Protein AF-A0AA43INS6-F1 (afdb_monomer_lite)

Sequence (84 aa):
MALNIRNAETEKLAQAIVALTGETKTEAVTTALKERLEHLKRRRRRKRLADELDEIARHCASLPLRDRRTDDEIIGYDENGMPA

Foldseek 3Di:
DDDDDDDPVLVVVLVVCCVVPVDHSVVSVVVVVVVVVVVVVVVVVVVVVVVVVVVVVVVVVPDDDPDPDDPCRVLQADPVRHRD

Secondary structure (DSSP, 8-state):
-------HHHHHHHHHHHHHH---HHHHHHHHHHHHHHHHHHHHHHHHHHHHHHHHHHHHHHS-------HHHHHTB-TTS-B-

Radius of gyration: 27.55 Å; chains: 1; bounding box: 64×21×62 Å

pLDDT: mean 91.6, std 6.91, range [56.91, 98.0]

Structure (mmCIF, N/CA/C/O backbone):
data_AF-A0AA43INS6-F1
#
_entry.id   AF-A0AA43INS6-F1
#
loop_
_atom_site.group_PDB
_atom_site.id
_atom_site.type_symbol
_atom_site.label_atom_id
_atom_site.label_alt_id
_atom_site.label_comp_id
_atom_site.label_asym_id
_atom_site.label_entity_id
_atom_site.label_seq_id
_atom_site.pdbx_PDB_ins_code
_atom_site.Cartn_x
_atom_site.Cartn_y
_atom_site.Cartn_z
_atom_site.occupancy
_atom_site.B_iso_or_equiv
_atom_site.auth_seq_id
_atom_site.auth_comp_id
_atom_site.auth_asym_id
_atom_site.auth_atom_id
_atom_site.pdbx_PDB_model_num
ATOM 1 N N . MET A 1 1 ? -21.594 11.359 11.107 1.00 56.91 1 MET A N 1
ATOM 2 C CA . MET A 1 1 ? -22.497 10.213 10.835 1.00 56.91 1 MET A CA 1
ATOM 3 C C . MET A 1 1 ? -22.026 9.019 11.653 1.00 56.91 1 MET A C 1
ATOM 5 O O . MET A 1 1 ? -20.828 8.937 11.893 1.00 56.91 1 MET A O 1
ATOM 9 N N . ALA A 1 2 ? -22.927 8.135 12.089 1.00 77.50 2 ALA A N 1
ATOM 10 C CA . ALA A 1 2 ? -22.579 6.973 12.912 1.00 77.50 2 ALA A CA 1
ATOM 11 C C . ALA A 1 2 ? -22.502 5.693 12.065 1.00 77.50 2 ALA A C 1
ATOM 13 O O . ALA A 1 2 ? -23.408 5.408 11.284 1.00 77.50 2 ALA A O 1
ATOM 14 N N . LEU A 1 3 ? -21.426 4.925 12.237 1.00 82.12 3 LEU A N 1
ATOM 15 C CA . LEU A 1 3 ? -21.279 3.579 11.690 1.00 82.12 3 LEU A CA 1
ATOM 16 C C . LEU A 1 3 ? -21.871 2.588 12.703 1.00 82.12 3 LEU A C 1
ATOM 18 O O . LEU A 1 3 ? -21.365 2.483 13.816 1.00 82.12 3 LEU A O 1
ATOM 22 N N . ASN A 1 4 ? -22.953 1.890 12.345 1.00 87.94 4 ASN A N 1
ATOM 23 C CA . ASN A 1 4 ? -23.585 0.898 13.218 1.00 87.94 4 ASN A CA 1
ATOM 24 C C . ASN A 1 4 ? -23.132 -0.512 12.823 1.00 87.94 4 ASN A C 1
ATOM 26 O O . ASN A 1 4 ? -23.456 -0.980 11.732 1.00 87.94 4 ASN A O 1
ATOM 30 N N . ILE A 1 5 ? -22.391 -1.181 13.709 1.00 84.12 5 ILE A N 1
ATOM 31 C CA . ILE A 1 5 ? -21.902 -2.547 13.504 1.00 84.12 5 ILE A CA 1
ATOM 32 C C . ILE A 1 5 ? -22.492 -3.436 14.599 1.00 84.12 5 ILE A C 1
ATOM 34 O O . ILE A 1 5 ? -22.115 -3.335 15.762 1.00 84.12 5 ILE A O 1
ATOM 38 N N . ARG A 1 6 ? -23.411 -4.335 14.227 1.00 87.00 6 ARG A N 1
ATOM 39 C CA . ARG A 1 6 ?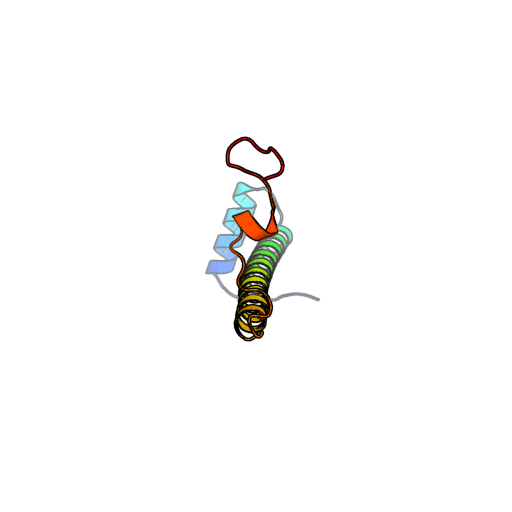 -23.970 -5.356 15.128 1.00 87.00 6 ARG A CA 1
ATOM 40 C C . ARG A 1 6 ? -23.300 -6.697 14.868 1.00 87.00 6 ARG A C 1
ATOM 42 O O . ARG A 1 6 ? -23.819 -7.525 14.126 1.00 87.00 6 ARG A O 1
ATOM 49 N N . ASN A 1 7 ? -22.126 -6.889 15.456 1.00 94.81 7 ASN A N 1
ATOM 50 C CA . ASN A 1 7 ? -21.371 -8.130 15.341 1.00 94.81 7 ASN A CA 1
ATOM 51 C C . ASN A 1 7 ? -20.589 -8.399 16.640 1.00 94.81 7 ASN A C 1
ATOM 53 O O . ASN A 1 7 ? -19.782 -7.577 17.068 1.00 94.81 7 ASN A O 1
ATOM 57 N N . ALA A 1 8 ? -20.831 -9.558 17.260 1.00 94.25 8 ALA A N 1
ATOM 58 C CA . ALA A 1 8 ? -20.244 -9.911 18.555 1.00 94.25 8 ALA A CA 1
ATOM 59 C C . ALA A 1 8 ? -18.722 -10.129 18.498 1.00 94.25 8 ALA A C 1
ATOM 61 O O . ALA A 1 8 ? -18.031 -9.911 19.488 1.00 94.25 8 ALA A O 1
ATOM 62 N N . GLU A 1 9 ? -18.187 -10.559 17.356 1.00 95.31 9 GLU A N 1
ATOM 63 C CA . GLU A 1 9 ? -16.748 -10.737 17.160 1.00 95.31 9 GLU A CA 1
ATOM 64 C C . GLU A 1 9 ? -16.038 -9.386 17.030 1.00 95.31 9 GLU A C 1
ATOM 66 O O . GLU A 1 9 ? -15.023 -9.163 17.685 1.00 95.31 9 GLU A O 1
ATOM 71 N N . THR A 1 10 ? -16.611 -8.450 16.267 1.00 93.44 10 THR A N 1
ATOM 72 C CA . THR A 1 10 ? -16.077 -7.083 16.146 1.00 93.44 10 THR A CA 1
ATOM 73 C C . THR A 1 10 ? -16.017 -6.394 17.506 1.00 93.44 10 THR A C 1
ATOM 75 O O . THR A 1 10 ? -15.015 -5.763 17.827 1.00 93.44 10 THR A O 1
ATOM 78 N N . GLU A 1 11 ? -17.050 -6.571 18.331 1.00 93.44 11 GLU A N 1
ATOM 79 C CA . GLU A 1 11 ? -17.086 -6.023 19.687 1.00 93.44 11 GLU A CA 1
ATOM 80 C C . GLU A 1 11 ? -15.988 -6.620 20.580 1.00 93.44 11 GLU A C 1
ATOM 82 O O . GLU A 1 11 ? -15.290 -5.884 21.275 1.00 93.44 11 GLU A O 1
ATOM 87 N N . LYS A 1 12 ? -15.778 -7.944 20.525 1.00 95.25 12 LYS A N 1
ATOM 88 C CA . LYS A 1 12 ? -14.698 -8.619 21.266 1.00 95.25 12 LYS A CA 1
ATOM 89 C C . LYS A 1 12 ? -13.318 -8.119 20.844 1.00 95.25 12 LYS A C 1
ATOM 91 O O . LYS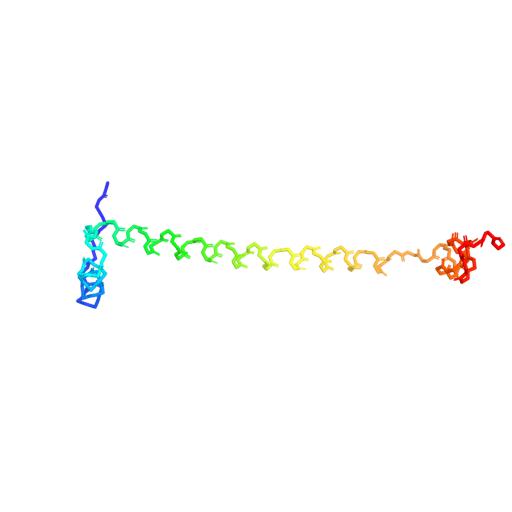 A 1 12 ? -12.486 -7.850 21.705 1.00 95.25 12 LYS A O 1
ATOM 96 N N . LEU A 1 13 ? -13.082 -7.977 19.539 1.00 95.25 13 LEU A N 1
ATOM 97 C CA . LEU A 1 13 ? -11.816 -7.474 19.003 1.00 95.25 13 LEU A CA 1
ATOM 98 C C . LEU A 1 13 ? -11.575 -6.018 19.408 1.00 95.25 13 LEU A C 1
ATOM 100 O O . LEU A 1 13 ? -10.493 -5.691 19.887 1.00 95.25 13 LEU A O 1
ATOM 104 N N . ALA A 1 14 ? -12.591 -5.158 19.285 1.00 93.75 14 ALA A N 1
ATOM 105 C CA . ALA A 1 14 ? -12.497 -3.768 19.718 1.00 93.75 14 ALA A CA 1
ATOM 106 C C . ALA A 1 14 ? -12.204 -3.676 21.222 1.00 93.75 14 ALA A C 1
ATOM 108 O O . ALA A 1 14 ? -11.324 -2.924 21.629 1.00 93.75 14 ALA A O 1
ATOM 109 N N . GLN A 1 15 ? -12.880 -4.480 22.048 1.00 94.50 15 GLN A N 1
ATOM 110 C CA . GLN A 1 15 ? -12.651 -4.520 23.493 1.00 94.50 15 GLN A CA 1
ATOM 111 C C . GLN A 1 15 ? -11.235 -4.997 23.848 1.00 94.50 15 GLN A C 1
ATOM 113 O O . GLN A 1 15 ? -10.629 -4.452 24.767 1.00 94.50 15 GLN A O 1
ATOM 118 N N . ALA A 1 16 ? -10.701 -5.989 23.130 1.00 96.06 16 ALA A N 1
ATOM 119 C CA . ALA A 1 16 ? -9.338 -6.473 23.336 1.00 96.06 16 ALA A CA 1
ATOM 120 C C . ALA A 1 16 ? -8.294 -5.397 23.006 1.00 96.06 16 ALA A C 1
ATOM 122 O O 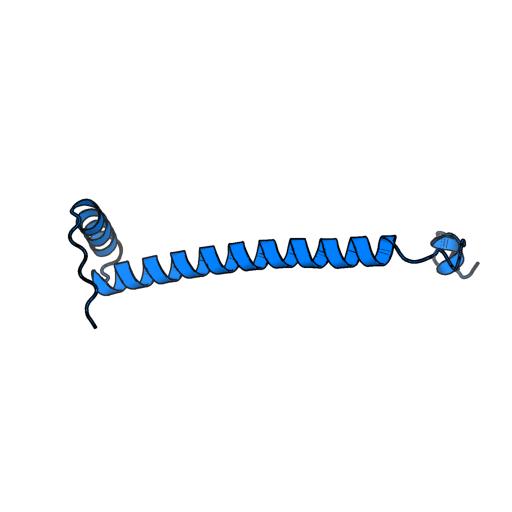. ALA A 1 16 ? -7.353 -5.214 23.773 1.00 96.06 16 ALA A O 1
ATOM 123 N N . ILE A 1 17 ? -8.483 -4.649 21.913 1.00 95.44 17 ILE A N 1
ATOM 124 C CA . ILE A 1 17 ? -7.597 -3.532 21.554 1.00 95.44 17 ILE A CA 1
ATOM 125 C C . ILE A 1 17 ? -7.650 -2.454 22.637 1.00 95.44 17 ILE A C 1
ATOM 127 O O . ILE A 1 17 ? -6.612 -2.102 23.180 1.00 95.44 17 ILE A O 1
ATOM 131 N N . VAL A 1 18 ? -8.851 -2.019 23.029 1.00 96.50 18 VAL A N 1
ATOM 132 C CA . VAL A 1 18 ? -9.063 -1.036 24.109 1.00 96.50 18 VAL A CA 1
ATOM 133 C C . VAL A 1 18 ? -8.371 -1.463 25.407 1.00 96.50 18 VAL A C 1
ATOM 135 O O . VAL A 1 18 ? -7.743 -0.644 26.070 1.00 96.50 18 VAL A O 1
ATOM 138 N N . ALA A 1 19 ? -8.454 -2.747 25.772 1.00 95.94 19 ALA A N 1
ATOM 139 C CA . ALA A 1 19 ? -7.815 -3.273 26.978 1.00 95.94 19 ALA A CA 1
ATOM 140 C C . ALA A 1 19 ? -6.277 -3.258 26.906 1.00 95.94 19 ALA A C 1
ATOM 142 O O . ALA A 1 19 ? -5.626 -3.136 27.940 1.00 95.94 19 ALA A O 1
ATOM 143 N N . LEU A 1 20 ? -5.701 -3.392 25.708 1.00 96.81 20 LEU A N 1
ATOM 144 C CA . LEU A 1 20 ? -4.253 -3.411 25.493 1.00 96.81 20 LEU A CA 1
ATOM 145 C C . LEU A 1 20 ? -3.658 -2.011 25.304 1.00 96.81 20 LEU A C 1
ATOM 147 O O . LEU A 1 20 ? -2.532 -1.774 25.732 1.00 96.81 20 LEU A O 1
ATOM 151 N N . THR A 1 21 ? -4.383 -1.101 24.650 1.00 93.88 21 THR A N 1
ATOM 152 C CA . THR A 1 21 ? -3.867 0.218 24.245 1.00 93.88 21 THR A CA 1
ATOM 153 C C . THR A 1 21 ? -4.386 1.364 25.109 1.00 93.88 21 THR A C 1
ATOM 155 O O . THR A 1 21 ? -3.776 2.429 25.132 1.00 93.88 21 THR A O 1
ATOM 158 N N . GLY A 1 22 ? -5.499 1.170 25.826 1.00 93.50 22 GLY A N 1
ATOM 159 C CA . GLY A 1 22 ? -6.191 2.234 26.560 1.00 93.50 22 GLY A CA 1
ATOM 160 C C . GLY A 1 22 ? -6.959 3.216 25.665 1.00 93.50 22 GLY A C 1
ATOM 161 O O . GLY A 1 22 ? -7.522 4.184 26.171 1.00 93.50 22 GLY A O 1
ATOM 162 N N . GLU A 1 23 ? -6.995 2.982 24.352 1.00 93.38 23 GLU A N 1
ATOM 163 C CA . GLU A 1 23 ? -7.739 3.800 23.389 1.00 93.38 23 GLU A CA 1
ATOM 164 C C . GLU A 1 23 ? -9.253 3.602 23.531 1.00 93.38 23 GLU A C 1
ATOM 166 O O . GLU A 1 23 ? -9.733 2.618 24.093 1.00 93.38 23 GLU A O 1
ATOM 171 N N . THR A 1 24 ? -10.048 4.511 22.967 1.00 94.69 24 THR A N 1
ATOM 172 C CA . THR A 1 24 ? -11.498 4.311 22.852 1.00 94.69 24 THR A CA 1
ATOM 173 C C . THR A 1 24 ? -11.844 3.303 21.750 1.00 94.69 24 THR A C 1
ATOM 175 O O . THR A 1 24 ? -11.119 3.143 20.769 1.00 94.69 24 THR A O 1
ATOM 178 N N . LYS A 1 25 ? -13.023 2.664 21.834 1.00 91.31 25 LYS A N 1
ATOM 179 C CA . LYS A 1 25 ? -13.525 1.770 20.764 1.00 91.31 25 LYS A CA 1
ATOM 180 C C . LYS A 1 25 ? -13.557 2.465 19.401 1.00 91.31 25 LYS A C 1
ATOM 182 O O . LYS A 1 25 ? -13.243 1.856 18.383 1.00 91.31 25 LYS A O 1
ATOM 187 N N . THR A 1 26 ? -13.926 3.744 19.385 1.00 92.06 26 THR A N 1
ATOM 188 C CA . THR A 1 26 ? -13.975 4.552 18.163 1.00 92.06 26 THR A CA 1
ATOM 189 C C . THR A 1 26 ? -12.586 4.758 17.569 1.00 92.06 26 THR A C 1
ATOM 191 O O . THR A 1 26 ? -12.425 4.621 16.356 1.00 92.06 26 THR A O 1
ATOM 194 N N . GLU A 1 27 ? -11.586 5.065 18.396 1.00 93.50 27 GLU A N 1
ATOM 195 C CA . GLU A 1 27 ? -10.195 5.204 17.953 1.00 93.50 27 GLU A CA 1
ATOM 196 C C . GLU A 1 27 ? -9.651 3.878 17.433 1.00 93.50 27 GLU A C 1
ATOM 198 O O . GLU A 1 27 ? -9.185 3.839 16.297 1.00 93.50 27 GLU A O 1
ATOM 203 N N . ALA A 1 28 ? -9.836 2.787 18.180 1.00 93.69 28 ALA A N 1
ATOM 204 C CA . ALA A 1 28 ? -9.414 1.447 17.777 1.00 93.69 28 ALA A CA 1
ATOM 205 C C . ALA A 1 28 ? -9.975 1.059 16.394 1.00 93.69 28 ALA A C 1
ATOM 207 O O . ALA A 1 28 ? -9.235 0.653 15.494 1.00 93.69 28 ALA A O 1
ATOM 208 N N . VAL A 1 29 ? -11.283 1.251 16.179 1.00 93.06 29 VAL A N 1
ATOM 209 C CA . VAL A 1 29 ? -11.934 0.965 14.888 1.00 93.06 29 VAL A CA 1
ATOM 210 C C . VAL A 1 29 ? -11.432 1.907 13.791 1.00 93.06 29 VAL A C 1
ATOM 212 O O . VAL A 1 29 ? -11.173 1.472 12.669 1.00 93.06 29 VAL A O 1
ATOM 215 N N . THR A 1 30 ? -11.262 3.195 14.093 1.00 94.50 30 THR A N 1
ATOM 216 C CA . THR A 1 30 ? -10.774 4.182 13.119 1.00 94.50 30 THR A CA 1
ATOM 217 C C . THR A 1 30 ? -9.352 3.859 12.664 1.00 94.50 30 THR A C 1
ATOM 219 O O . THR A 1 30 ? -9.067 3.914 11.465 1.00 94.50 30 THR A O 1
ATOM 222 N N . THR A 1 31 ? -8.469 3.502 13.593 1.00 95.38 31 THR A N 1
ATOM 223 C CA . THR A 1 31 ? -7.081 3.125 13.312 1.00 95.38 31 THR A CA 1
ATOM 224 C C . THR A 1 31 ? -7.029 1.852 12.475 1.00 95.38 31 THR A C 1
ATOM 226 O O . THR A 1 31 ? -6.447 1.874 11.390 1.00 95.38 31 THR A O 1
ATOM 229 N N . ALA A 1 32 ? -7.751 0.797 12.866 1.00 93.88 32 ALA A N 1
ATOM 230 C CA . ALA A 1 32 ? -7.808 -0.450 12.102 1.00 93.88 32 ALA A CA 1
ATOM 231 C C . ALA A 1 32 ? -8.303 -0.239 10.655 1.00 93.88 32 ALA A C 1
ATOM 233 O O . ALA A 1 32 ? -7.758 -0.805 9.700 1.00 93.88 32 ALA A O 1
ATOM 234 N N . LEU A 1 33 ? -9.315 0.616 10.458 1.00 95.44 33 LEU A N 1
ATOM 235 C CA . LEU A 1 33 ? -9.812 0.965 9.124 1.00 95.44 33 LEU A CA 1
ATOM 236 C C . LEU A 1 33 ? -8.779 1.750 8.304 1.00 95.44 33 LEU A C 1
ATOM 238 O O . LEU A 1 33 ? -8.616 1.473 7.111 1.00 95.44 33 LEU A O 1
ATOM 242 N N . LYS A 1 34 ? -8.069 2.706 8.919 1.00 97.12 34 LYS A N 1
ATOM 243 C CA . LYS A 1 34 ? -6.999 3.473 8.258 1.00 97.12 34 LYS A CA 1
ATOM 244 C C . LYS A 1 34 ? -5.869 2.559 7.799 1.00 97.12 34 LYS A C 1
ATOM 246 O O . LYS A 1 34 ? -5.499 2.608 6.626 1.00 97.12 34 LYS A O 1
ATOM 251 N N . GLU A 1 35 ? -5.384 1.690 8.678 1.00 97.00 35 GLU A N 1
ATOM 252 C CA . GLU A 1 35 ? -4.321 0.730 8.370 1.00 97.00 35 GLU A CA 1
ATOM 253 C C . GLU A 1 35 ? -4.735 -0.220 7.245 1.00 97.00 35 GLU A C 1
ATOM 255 O O . GLU A 1 35 ? -3.999 -0.418 6.270 1.00 97.00 35 GLU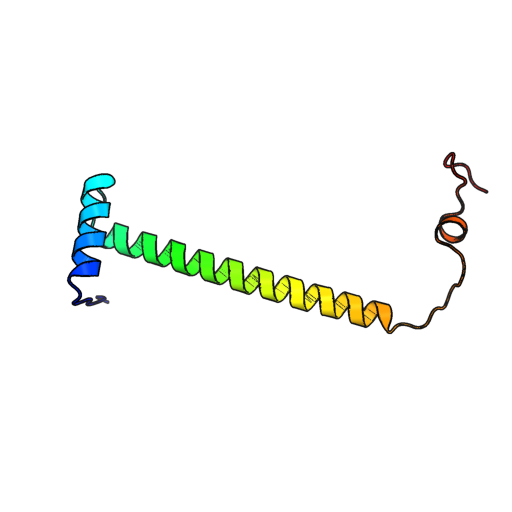 A O 1
ATOM 260 N N . ARG A 1 36 ? -5.959 -0.763 7.314 1.00 96.88 36 ARG A N 1
ATOM 261 C CA . ARG A 1 36 ? -6.477 -1.649 6.268 1.00 96.88 36 ARG A CA 1
ATOM 262 C C . ARG A 1 36 ? -6.579 -0.934 4.925 1.00 96.88 36 ARG A C 1
ATOM 264 O O . ARG A 1 36 ? -6.191 -1.506 3.900 1.00 96.88 36 ARG A O 1
ATOM 271 N N . LEU A 1 37 ? -7.084 0.299 4.911 1.00 97.44 37 LEU A N 1
ATOM 272 C CA . LEU A 1 37 ? -7.192 1.101 3.696 1.00 97.44 37 LEU A CA 1
ATOM 273 C C . LEU A 1 37 ? -5.810 1.410 3.113 1.00 97.44 37 LEU A C 1
ATOM 275 O O . LEU A 1 37 ? -5.616 1.289 1.901 1.00 97.44 37 LEU A O 1
ATOM 279 N N . GLU A 1 38 ? -4.847 1.786 3.950 1.00 97.31 38 GLU A N 1
ATOM 280 C CA . GLU A 1 38 ? -3.487 2.070 3.508 1.00 97.31 38 GLU A CA 1
ATOM 281 C C . GLU A 1 38 ? -2.821 0.829 2.906 1.00 97.31 38 GLU A C 1
ATOM 283 O O . GLU A 1 38 ? -2.262 0.894 1.808 1.00 97.31 38 GLU A O 1
ATOM 288 N N . HIS A 1 39 ? -2.948 -0.324 3.561 1.00 96.62 39 HIS A N 1
ATOM 289 C CA . HIS A 1 39 ? -2.422 -1.585 3.051 1.00 96.62 39 HIS A CA 1
ATOM 290 C C . HIS A 1 39 ? -3.004 -1.933 1.669 1.00 96.62 39 HIS A C 1
ATOM 292 O O . HIS A 1 39 ? -2.270 -2.306 0.747 1.00 96.62 39 HIS A O 1
ATOM 298 N N . LEU A 1 40 ? -4.316 -1.755 1.478 1.00 96.19 40 LEU A N 1
ATOM 299 C CA . LEU A 1 40 ? -4.968 -1.966 0.181 1.00 96.19 40 LEU A CA 1
ATOM 300 C C . LEU A 1 40 ? -4.488 -0.966 -0.882 1.00 96.19 40 LEU A C 1
ATOM 302 O O . LEU A 1 40 ? -4.205 -1.370 -2.014 1.00 96.19 40 LEU A O 1
ATOM 306 N N . LYS A 1 41 ? -4.335 0.318 -0.530 1.00 94.44 41 LYS A N 1
ATOM 307 C CA . LYS A 1 41 ? -3.787 1.345 -1.433 1.00 94.44 41 LYS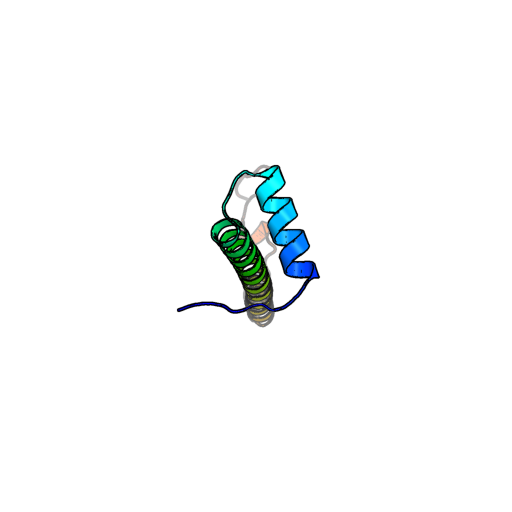 A CA 1
ATOM 308 C C . LYS A 1 41 ? -2.361 1.008 -1.869 1.00 94.44 41 LYS A C 1
ATOM 310 O O . LYS A 1 41 ? -2.070 1.053 -3.065 1.00 94.44 41 LYS A O 1
ATOM 315 N N . ARG A 1 42 ? -1.490 0.614 -0.933 1.00 93.12 42 ARG A N 1
ATOM 316 C CA . ARG A 1 42 ? -0.104 0.203 -1.217 1.00 93.12 42 ARG A CA 1
ATOM 317 C C . ARG A 1 42 ? -0.060 -1.001 -2.162 1.00 93.12 42 ARG A C 1
ATOM 319 O O . ARG A 1 42 ? 0.664 -0.960 -3.154 1.00 93.12 42 ARG A O 1
ATOM 326 N N . ARG A 1 43 ? -0.877 -2.036 -1.919 1.00 90.38 43 ARG A N 1
ATOM 327 C CA . ARG A 1 43 ? -0.985 -3.206 -2.816 1.00 90.38 43 ARG A CA 1
ATOM 328 C C . ARG A 1 43 ? -1.435 -2.820 -4.223 1.00 90.38 43 ARG A C 1
ATOM 330 O O . ARG A 1 43 ? -0.824 -3.257 -5.195 1.00 90.38 43 ARG A O 1
ATOM 337 N N . ARG A 1 44 ? -2.462 -1.972 -4.341 1.00 90.00 44 ARG A N 1
ATOM 338 C CA . ARG A 1 44 ? -2.954 -1.493 -5.642 1.00 90.00 44 ARG A CA 1
ATOM 339 C C . ARG A 1 44 ? -1.896 -0.682 -6.392 1.00 90.00 44 ARG A C 1
ATOM 341 O O . ARG A 1 44 ? -1.744 -0.872 -7.593 1.00 90.00 44 ARG A O 1
ATOM 348 N N . ARG A 1 45 ? -1.157 0.192 -5.697 1.00 90.44 45 ARG A N 1
ATOM 349 C CA . ARG A 1 45 ? -0.071 0.987 -6.293 1.00 90.44 45 ARG A CA 1
ATOM 350 C C . ARG A 1 45 ? 1.071 0.106 -6.798 1.00 90.44 45 ARG A C 1
ATOM 352 O O . ARG A 1 45 ? 1.535 0.327 -7.904 1.00 90.44 45 ARG A O 1
ATOM 359 N N . ARG A 1 46 ? 1.492 -0.901 -6.023 1.00 88.38 46 ARG A N 1
ATOM 360 C CA . ARG A 1 46 ? 2.534 -1.851 -6.453 1.00 88.38 46 ARG A CA 1
ATOM 361 C C . ARG A 1 46 ? 2.136 -2.614 -7.713 1.00 88.38 46 ARG A C 1
ATOM 363 O O . ARG A 1 46 ? 2.954 -2.722 -8.613 1.00 88.38 46 ARG A O 1
ATOM 370 N N . LYS A 1 47 ? 0.886 -3.090 -7.787 1.00 86.31 47 LYS A N 1
ATOM 371 C CA . LYS A 1 47 ? 0.374 -3.750 -8.996 1.00 86.31 47 LYS A CA 1
ATOM 372 C C . LYS A 1 47 ? 0.450 -2.818 -10.212 1.00 86.31 47 LYS A C 1
ATOM 374 O O . LYS A 1 47 ? 1.007 -3.209 -11.221 1.00 86.31 47 LYS A O 1
ATOM 379 N N . ARG A 1 48 ? -0.007 -1.568 -10.065 1.00 91.19 48 ARG A N 1
ATOM 380 C CA . ARG A 1 48 ? 0.076 -0.560 -11.136 1.00 91.19 48 ARG A CA 1
ATOM 381 C C . ARG A 1 48 ? 1.504 -0.287 -11.599 1.00 91.19 48 ARG A C 1
ATOM 383 O O . ARG A 1 48 ? 1.728 -0.229 -12.793 1.00 91.19 48 ARG A O 1
ATOM 390 N N . LEU A 1 49 ? 2.456 -0.165 -10.673 1.00 93.56 49 LEU A N 1
ATOM 391 C CA . LEU A 1 49 ? 3.856 0.063 -11.035 1.00 93.56 49 LEU A CA 1
ATOM 392 C C . LEU A 1 49 ? 4.435 -1.106 -11.844 1.00 93.56 49 LEU A C 1
ATOM 394 O O . LEU A 1 49 ? 5.159 -0.871 -12.799 1.00 93.56 49 LEU A O 1
ATOM 398 N N . ALA A 1 50 ? 4.125 -2.350 -11.470 1.00 93.75 50 ALA A N 1
ATOM 399 C CA . ALA A 1 50 ? 4.558 -3.512 -12.243 1.00 93.75 50 ALA A CA 1
ATOM 400 C C . ALA A 1 50 ? 3.946 -3.500 -13.654 1.00 93.75 50 ALA A C 1
ATOM 402 O O . ALA A 1 50 ? 4.677 -3.639 -14.629 1.00 93.75 50 ALA A O 1
ATOM 403 N N . ASP A 1 51 ? 2.638 -3.237 -13.755 1.00 94.25 51 ASP A N 1
ATOM 404 C CA . ASP A 1 51 ? 1.937 -3.142 -15.041 1.00 94.25 51 ASP A CA 1
ATOM 405 C C . ASP A 1 51 ? 2.545 -2.034 -15.940 1.00 94.25 51 ASP A C 1
ATOM 407 O O . ASP A 1 51 ? 2.743 -2.245 -17.137 1.00 94.25 51 ASP A O 1
ATOM 411 N N . GLU A 1 52 ? 2.888 -0.875 -15.359 1.00 95.94 52 GLU A N 1
ATOM 412 C CA . GLU A 1 52 ? 3.540 0.258 -16.041 1.00 95.94 52 GLU A CA 1
ATOM 413 C C . GLU A 1 52 ? 4.967 -0.086 -16.509 1.00 95.94 52 GLU A C 1
ATOM 415 O O . GLU A 1 52 ? 5.342 0.221 -17.641 1.00 95.94 52 GLU A O 1
ATOM 420 N N . LEU A 1 53 ? 5.770 -0.753 -15.671 1.00 96.88 53 LEU A N 1
ATOM 421 C CA . LEU A 1 53 ? 7.124 -1.182 -16.042 1.00 96.88 53 LEU A CA 1
ATOM 422 C C . LEU A 1 53 ? 7.103 -2.220 -17.172 1.00 96.88 53 LEU A C 1
ATOM 424 O O . LEU A 1 53 ? 7.908 -2.124 -18.098 1.00 96.88 53 LEU A O 1
ATOM 428 N N . ASP A 1 54 ? 6.159 -3.162 -17.139 1.00 97.38 54 ASP A N 1
ATOM 429 C CA . ASP A 1 54 ? 5.976 -4.146 -18.210 1.00 97.38 54 ASP A CA 1
ATOM 430 C C . ASP A 1 54 ? 5.553 -3.483 -19.526 1.00 97.38 54 ASP A C 1
ATOM 432 O O . ASP A 1 54 ? 5.936 -3.937 -20.606 1.00 97.38 54 ASP A O 1
ATOM 436 N N . GLU A 1 55 ? 4.751 -2.417 -19.465 1.00 97.19 55 GLU A N 1
ATOM 437 C CA . GLU A 1 55 ? 4.379 -1.635 -20.644 1.00 97.19 55 GLU A CA 1
ATOM 438 C C . GLU A 1 55 ? 5.590 -0.940 -21.267 1.00 97.19 55 GLU A C 1
ATOM 440 O O . GLU A 1 55 ? 5.798 -1.061 -22.477 1.00 97.19 55 GLU A O 1
ATOM 445 N N . ILE A 1 56 ? 6.429 -0.300 -20.448 1.00 97.38 56 ILE A N 1
ATOM 446 C CA . ILE A 1 56 ? 7.678 0.325 -20.902 1.00 97.38 56 ILE A CA 1
ATOM 447 C C . ILE A 1 56 ? 8.609 -0.725 -21.516 1.00 97.38 56 ILE A C 1
ATOM 449 O O . ILE A 1 56 ? 9.103 -0.529 -22.625 1.00 97.38 56 ILE A O 1
ATOM 453 N N . ALA A 1 57 ? 8.811 -1.863 -20.844 1.00 97.50 57 ALA A N 1
ATOM 454 C CA . ALA A 1 57 ? 9.677 -2.933 -21.334 1.00 97.50 57 ALA A CA 1
ATOM 455 C C . ALA A 1 57 ? 9.197 -3.486 -22.685 1.00 97.50 57 ALA A C 1
ATOM 457 O O . ALA A 1 57 ? 9.991 -3.608 -23.620 1.00 97.50 57 ALA A O 1
ATOM 458 N N . ARG A 1 58 ? 7.890 -3.756 -22.826 1.00 98.00 58 ARG A N 1
ATOM 459 C CA . ARG A 1 58 ? 7.286 -4.190 -24.098 1.00 98.00 58 ARG A CA 1
ATOM 460 C C . ARG A 1 58 ? 7.437 -3.140 -25.190 1.00 98.00 58 ARG A C 1
ATOM 462 O O . ARG A 1 58 ? 7.735 -3.494 -26.329 1.00 98.00 58 ARG A O 1
ATOM 469 N N . HIS A 1 59 ? 7.245 -1.866 -24.855 1.00 97.81 59 HIS A N 1
ATOM 470 C CA . HIS A 1 59 ? 7.436 -0.779 -25.803 1.00 97.81 59 HIS A CA 1
ATOM 471 C C . HIS A 1 59 ? 8.887 -0.730 -26.295 1.00 97.81 59 HIS A C 1
ATOM 473 O O . HIS A 1 59 ? 9.110 -0.811 -27.502 1.00 97.81 59 HIS A O 1
ATOM 479 N N . CYS A 1 60 ? 9.867 -0.700 -25.387 1.00 96.94 60 CYS A N 1
ATOM 480 C CA . CYS A 1 60 ? 11.291 -0.703 -25.728 1.00 96.94 60 CYS A CA 1
ATOM 481 C C . CYS A 1 60 ? 11.683 -1.920 -26.576 1.00 96.94 60 CYS A C 1
ATOM 483 O O . CYS A 1 60 ? 12.376 -1.760 -27.576 1.00 96.94 60 CYS A O 1
ATOM 485 N N . ALA A 1 61 ? 11.187 -3.114 -26.233 1.00 95.88 61 ALA A N 1
ATOM 486 C CA . ALA A 1 61 ? 11.454 -4.342 -26.982 1.00 95.88 61 ALA A CA 1
ATOM 487 C C . ALA A 1 61 ? 10.857 -4.344 -28.403 1.00 95.88 61 ALA A C 1
ATOM 489 O O . ALA A 1 61 ? 11.335 -5.074 -29.266 1.00 95.88 61 ALA A O 1
ATOM 490 N N . SER A 1 62 ? 9.818 -3.541 -28.658 1.00 96.88 62 SER A N 1
ATOM 491 C CA . SER A 1 62 ? 9.196 -3.419 -29.985 1.00 96.88 62 SER A CA 1
ATOM 492 C C . SER A 1 62 ? 9.930 -2.465 -30.935 1.00 96.88 62 SER A C 1
ATOM 494 O O . SER A 1 62 ? 9.621 -2.431 -32.128 1.00 96.88 62 SER A O 1
ATOM 496 N N . LEU A 1 63 ? 10.879 -1.669 -30.429 1.00 96.69 63 LEU A N 1
ATOM 497 C CA . LEU A 1 63 ? 11.594 -0.682 -31.234 1.00 96.69 63 LEU A CA 1
ATOM 498 C C . LEU A 1 63 ? 12.623 -1.355 -32.161 1.00 96.69 63 LEU A C 1
ATOM 500 O O . LEU A 1 63 ? 13.248 -2.347 -31.786 1.00 96.69 63 LEU A O 1
ATOM 504 N N . PRO A 1 64 ? 12.843 -0.817 -33.375 1.00 96.75 64 PRO A N 1
ATOM 505 C CA . PRO A 1 64 ? 13.819 -1.374 -34.302 1.00 96.75 64 PRO A CA 1
ATOM 506 C C . PRO A 1 64 ? 15.254 -1.177 -33.796 1.00 96.75 64 PRO A C 1
ATOM 508 O O . PRO A 1 64 ? 15.616 -0.096 -33.325 1.00 96.75 64 PRO A O 1
ATOM 511 N N . LEU A 1 65 ? 16.095 -2.197 -33.984 1.00 94.19 65 LEU A N 1
ATOM 512 C CA . LEU A 1 65 ? 17.529 -2.126 -33.708 1.00 94.19 65 LEU A CA 1
ATOM 513 C C . LEU A 1 65 ? 18.217 -1.218 -34.741 1.00 94.19 65 LEU A C 1
ATOM 515 O O . LEU A 1 65 ? 18.392 -1.605 -35.896 1.00 94.19 65 LEU A O 1
ATOM 519 N N . ARG A 1 66 ? 18.570 0.005 -34.330 1.00 94.69 66 ARG A N 1
ATOM 520 C CA . ARG A 1 66 ? 19.207 1.019 -35.195 1.00 94.69 66 ARG A CA 1
ATOM 521 C C . ARG A 1 66 ? 20.729 0.980 -35.169 1.00 94.69 66 ARG A C 1
ATOM 523 O O . ARG A 1 66 ? 21.356 1.320 -36.164 1.00 94.69 66 ARG A O 1
ATOM 530 N N . ASP A 1 67 ? 21.292 0.577 -34.043 1.00 93.75 67 ASP A N 1
ATOM 531 C CA . ASP A 1 67 ? 22.723 0.428 -33.834 1.00 93.75 67 ASP A CA 1
ATOM 532 C C . ASP A 1 67 ? 22.965 -0.991 -33.326 1.00 93.75 67 ASP A C 1
ATOM 534 O O . ASP A 1 67 ? 22.232 -1.469 -32.462 1.00 93.75 67 ASP A O 1
ATOM 538 N N . ARG A 1 68 ? 23.921 -1.686 -33.936 1.00 93.50 68 ARG A N 1
ATOM 539 C CA . ARG A 1 68 ? 24.241 -3.088 -33.634 1.00 93.50 68 ARG A CA 1
ATOM 540 C C . ARG A 1 68 ? 25.535 -3.232 -32.849 1.00 93.50 68 ARG A C 1
ATOM 542 O O . ARG A 1 68 ? 25.925 -4.366 -32.584 1.00 93.50 68 ARG A O 1
ATOM 549 N N . ARG A 1 69 ? 26.189 -2.112 -32.537 1.00 93.44 69 ARG A N 1
ATOM 550 C CA . ARG A 1 69 ? 27.356 -2.098 -31.670 1.00 93.44 69 ARG A CA 1
ATOM 551 C C . ARG A 1 69 ? 27.018 -2.740 -30.331 1.00 93.44 69 ARG A C 1
ATOM 553 O O . ARG A 1 69 ? 25.887 -2.617 -29.849 1.00 93.44 69 ARG A O 1
ATOM 560 N N . THR A 1 70 ? 27.983 -3.440 -29.756 1.00 89.38 70 THR A N 1
ATOM 561 C CA . THR A 1 70 ? 27.862 -3.947 -28.389 1.00 89.38 70 THR A CA 1
ATOM 562 C C . THR A 1 70 ? 27.802 -2.788 -27.395 1.00 89.38 70 THR A C 1
ATOM 564 O O . THR A 1 70 ? 28.097 -1.640 -27.728 1.00 89.38 70 THR A O 1
ATOM 567 N N . ASP A 1 71 ? 27.402 -3.075 -26.162 1.00 88.31 71 ASP A N 1
ATOM 568 C CA . ASP A 1 71 ? 27.502 -2.123 -25.058 1.00 88.31 71 ASP A CA 1
ATOM 569 C C . ASP A 1 71 ? 28.922 -1.558 -24.919 1.00 88.31 71 ASP A C 1
ATOM 571 O O . ASP A 1 71 ? 29.066 -0.338 -24.857 1.00 88.31 71 ASP A O 1
ATOM 575 N N . ASP A 1 72 ? 29.952 -2.402 -24.999 1.00 85.44 72 ASP A N 1
ATOM 576 C CA . ASP A 1 72 ? 31.357 -1.970 -24.957 1.00 85.44 72 ASP A CA 1
ATOM 577 C C . ASP A 1 72 ? 31.730 -1.034 -26.122 1.00 85.44 72 ASP A C 1
ATOM 579 O O . ASP A 1 72 ? 32.344 0.010 -25.915 1.00 85.44 72 ASP A O 1
ATOM 583 N N . GLU A 1 73 ? 31.303 -1.338 -27.352 1.00 88.88 73 GLU A N 1
ATOM 584 C CA . GLU A 1 73 ? 31.552 -0.502 -28.540 1.00 88.88 73 GLU A CA 1
ATOM 585 C C . GLU A 1 73 ? 30.745 0.813 -28.541 1.00 88.88 73 GLU A C 1
ATOM 587 O O . GLU A 1 73 ? 31.108 1.788 -29.211 1.00 88.88 73 GLU A O 1
ATOM 592 N N . ILE A 1 74 ? 29.612 0.846 -27.835 1.00 89.62 74 ILE A N 1
ATOM 593 C CA . ILE A 1 74 ? 28.806 2.057 -27.632 1.00 89.62 74 ILE A CA 1
ATOM 594 C C . ILE A 1 74 ? 29.447 2.941 -26.564 1.00 89.62 74 ILE A C 1
ATOM 596 O O . ILE A 1 74 ? 29.500 4.160 -26.738 1.00 89.62 74 ILE A O 1
ATOM 600 N N . ILE A 1 75 ? 29.902 2.331 -25.469 1.00 89.69 75 ILE A N 1
ATOM 601 C CA . ILE A 1 75 ? 30.546 2.999 -24.338 1.00 89.69 75 ILE A CA 1
ATOM 602 C C . ILE A 1 75 ? 31.940 3.506 -24.739 1.00 89.69 75 ILE A C 1
ATOM 604 O O . ILE A 1 75 ? 32.312 4.609 -24.343 1.00 89.69 75 ILE A O 1
ATOM 608 N N . GLY A 1 76 ? 32.666 2.755 -25.572 1.00 87.12 76 GLY A N 1
ATOM 609 C CA . GLY A 1 76 ? 33.960 3.144 -26.140 1.00 87.12 76 GLY A CA 1
ATOM 610 C C . GLY A 1 76 ? 35.117 3.115 -25.141 1.00 87.12 76 GLY A C 1
ATOM 611 O O . GLY A 1 76 ? 36.131 3.770 -25.369 1.00 87.12 76 GLY A O 1
ATOM 612 N N . TYR A 1 77 ? 34.957 2.396 -24.030 1.00 85.81 77 TYR A N 1
ATOM 613 C CA . TYR A 1 77 ? 35.994 2.214 -23.022 1.00 85.81 77 TYR A CA 1
ATOM 614 C C . TYR A 1 77 ? 36.387 0.742 -22.938 1.00 85.81 77 TYR A C 1
ATOM 616 O O . TYR A 1 77 ? 35.52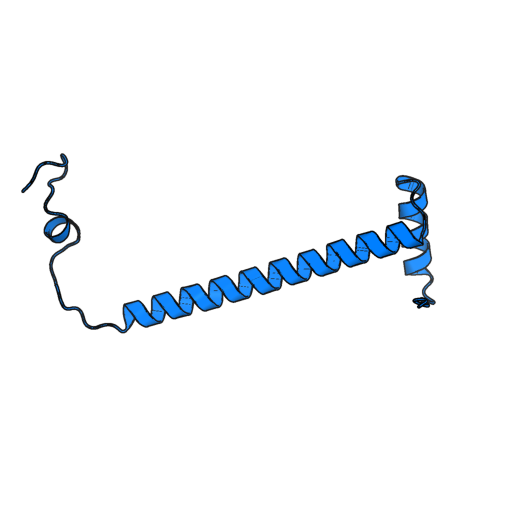6 -0.134 -22.992 1.00 85.81 77 TYR A O 1
ATOM 624 N N . ASP A 1 78 ? 37.684 0.480 -22.796 1.00 79.69 78 ASP A N 1
ATOM 625 C CA . ASP A 1 78 ? 38.189 -0.857 -22.507 1.00 79.69 78 ASP A CA 1
ATOM 626 C C . ASP A 1 78 ? 37.881 -1.284 -21.057 1.00 79.69 78 ASP A C 1
ATOM 628 O O . ASP A 1 78 ? 37.350 -0.523 -20.242 1.00 79.69 78 ASP A O 1
ATOM 632 N N . GLU A 1 79 ? 38.253 -2.516 -20.707 1.00 82.25 79 GLU A N 1
ATOM 633 C CA . GLU A 1 79 ? 38.083 -3.088 -19.363 1.00 82.25 79 GLU A CA 1
ATOM 634 C C . GLU A 1 79 ? 38.759 -2.280 -18.233 1.00 82.25 79 GLU A C 1
ATOM 636 O O . GLU A 1 79 ? 38.435 -2.470 -17.059 1.00 82.25 79 GLU A O 1
ATOM 641 N N . ASN A 1 80 ? 39.665 -1.355 -18.572 1.00 83.12 80 ASN A N 1
ATOM 642 C CA . ASN A 1 80 ? 40.371 -0.479 -17.639 1.00 83.12 80 ASN A CA 1
ATOM 643 C C . ASN A 1 80 ? 39.783 0.943 -17.592 1.00 83.12 80 ASN A C 1
ATOM 645 O O . ASN A 1 80 ? 40.299 1.795 -16.864 1.00 83.12 80 ASN A O 1
ATOM 649 N N . GLY A 1 81 ? 38.708 1.216 -18.339 1.00 77.81 81 GLY A N 1
ATOM 650 C CA . GLY A 1 81 ? 38.082 2.535 -18.407 1.00 77.81 81 GLY A CA 1
ATOM 651 C C . GLY A 1 81 ? 38.860 3.541 -19.258 1.00 77.81 81 GLY A C 1
ATOM 652 O O . GLY A 1 81 ? 38.674 4.749 -19.089 1.00 77.81 81 GLY A O 1
ATOM 653 N N . MET A 1 82 ? 39.732 3.076 -20.157 1.00 81.56 82 MET A N 1
ATOM 654 C CA . MET A 1 82 ? 40.467 3.923 -21.097 1.00 81.56 82 MET A CA 1
ATOM 655 C C . MET A 1 82 ? 39.759 3.961 -22.455 1.00 81.56 82 MET A C 1
ATOM 657 O O . MET A 1 82 ? 39.201 2.944 -22.862 1.00 81.56 82 MET A O 1
ATOM 661 N N . PRO A 1 83 ? 39.741 5.112 -23.160 1.00 79.12 83 PRO A N 1
ATOM 662 C CA . PRO A 1 83 ? 39.149 5.182 -24.492 1.00 79.12 83 PRO A CA 1
ATOM 663 C C . PRO A 1 83 ? 39.827 4.180 -25.433 1.00 79.12 83 PRO A C 1
ATOM 665 O O . PRO A 1 83 ? 41.055 4.215 -25.560 1.00 79.12 83 PRO A O 1
ATOM 668 N N . ALA A 1 84 ? 39.029 3.316 -26.057 1.00 66.69 84 ALA A N 1
ATOM 669 C CA . ALA A 1 84 ? 39.468 2.344 -27.058 1.00 66.69 84 ALA A CA 1
ATOM 670 C C . ALA A 1 84 ? 39.378 2.912 -28.484 1.00 66.69 84 ALA A C 1
ATOM 672 O O . ALA A 1 84 ? 38.436 3.693 -28.762 1.00 66.69 84 ALA A O 1
#